Protein AF-A0A2E6PLM2-F1 (afdb_monomer)

Sequence (95 aa):
MDDGTVELKCKPYVEEEFYSNRRHLDTLEVLRGLGGEYVLLVGDYEGAQTPQDAAVQHLQQETKGFQLKELGAGSHFVPMEHPALVLKEIRNFID

pLDDT: mean 82.76, std 14.59, range [42.59, 97.81]

Radius of gyration: 17.84 Å; Cα contacts (8 Å, |Δi|>4): 87; chains: 1; bounding box: 39×27×49 Å

Structure (mmCIF, N/CA/C/O backbone):
data_AF-A0A2E6PLM2-F1
#
_entry.id   AF-A0A2E6PLM2-F1
#
loop_
_atom_site.group_PDB
_atom_site.id
_atom_site.type_symbol
_atom_site.label_atom_id
_atom_site.label_alt_id
_atom_site.label_comp_id
_a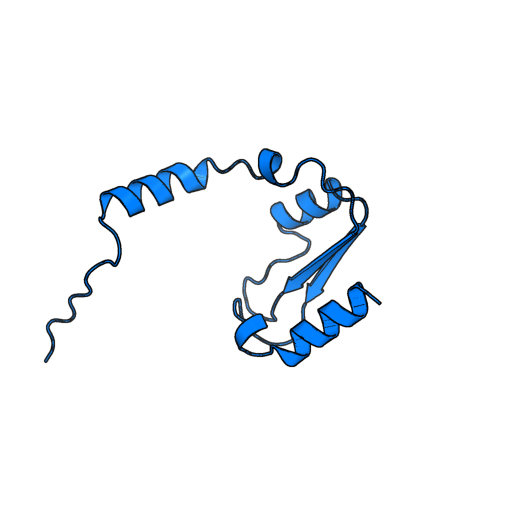tom_site.label_asym_id
_atom_site.label_entity_id
_atom_site.label_seq_id
_atom_site.pdbx_PDB_ins_code
_atom_site.Cartn_x
_atom_site.Cartn_y
_atom_site.Cartn_z
_atom_site.occupancy
_atom_site.B_iso_or_equiv
_atom_site.auth_seq_id
_atom_site.auth_comp_id
_atom_site.auth_asym_id
_atom_site.auth_atom_id
_atom_site.pdbx_PDB_model_num
ATOM 1 N N . MET A 1 1 ? 19.815 -8.520 -36.447 1.00 42.59 1 MET A N 1
ATOM 2 C CA . MET A 1 1 ? 19.445 -7.350 -35.632 1.00 42.59 1 MET A CA 1
ATOM 3 C C . MET A 1 1 ? 17.953 -7.217 -35.819 1.00 42.59 1 MET A C 1
ATOM 5 O O . MET A 1 1 ? 17.553 -6.870 -36.920 1.00 42.59 1 MET A O 1
ATOM 9 N N . ASP A 1 2 ? 17.170 -7.654 -34.832 1.00 45.75 2 ASP A N 1
ATOM 10 C CA . ASP A 1 2 ? 15.716 -7.469 -34.858 1.00 45.75 2 ASP A CA 1
ATOM 11 C C . ASP A 1 2 ? 15.416 -5.970 -34.818 1.00 45.75 2 ASP A C 1
ATOM 13 O O . ASP A 1 2 ? 16.123 -5.215 -34.147 1.00 45.75 2 ASP A O 1
ATOM 17 N N . ASP A 1 3 ? 14.421 -5.537 -35.585 1.00 58.75 3 ASP A N 1
ATOM 18 C CA . ASP A 1 3 ? 14.153 -4.139 -35.949 1.00 58.75 3 ASP A CA 1
ATOM 19 C C . ASP A 1 3 ? 13.674 -3.234 -34.796 1.00 58.75 3 ASP A C 1
ATOM 21 O O . ASP A 1 3 ? 13.298 -2.085 -35.023 1.00 58.75 3 ASP A O 1
ATOM 25 N N . GLY A 1 4 ? 13.709 -3.725 -33.554 1.00 56.16 4 GLY A N 1
ATOM 26 C CA . GLY A 1 4 ? 13.334 -2.971 -32.361 1.00 56.16 4 GLY A CA 1
ATOM 27 C C . GLY A 1 4 ? 11.862 -2.563 -32.320 1.00 56.16 4 GLY A C 1
ATOM 28 O O . GLY A 1 4 ? 11.483 -1.793 -31.436 1.00 56.16 4 GLY A O 1
ATOM 29 N N . THR A 1 5 ? 11.029 -3.049 -33.245 1.00 61.19 5 THR A N 1
ATOM 30 C CA . THR A 1 5 ? 9.604 -2.742 -33.240 1.00 61.19 5 THR A CA 1
ATOM 31 C C . THR A 1 5 ? 8.879 -3.651 -32.253 1.00 61.19 5 THR A C 1
ATOM 33 O O . THR A 1 5 ? 8.974 -4.876 -32.286 1.00 61.19 5 THR A O 1
ATOM 36 N N . VAL A 1 6 ? 8.179 -3.027 -31.308 1.00 58.41 6 VAL A N 1
AT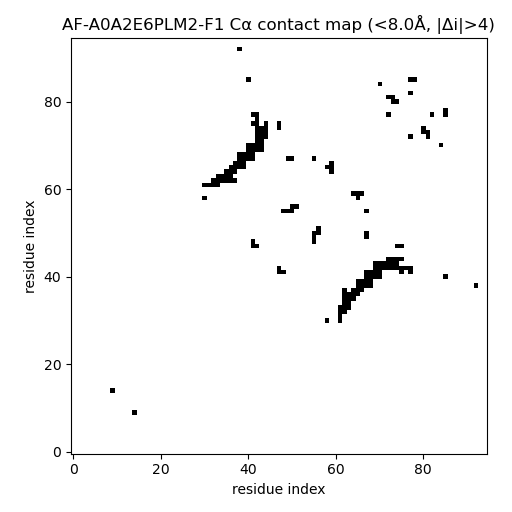OM 37 C CA . VAL A 1 6 ? 7.295 -3.705 -30.360 1.00 58.41 6 VAL A CA 1
ATOM 38 C C . VAL A 1 6 ? 5.871 -3.482 -30.841 1.00 58.41 6 VAL A C 1
ATOM 40 O O . VAL A 1 6 ? 5.408 -2.344 -30.902 1.00 58.41 6 VAL A O 1
ATOM 43 N N . GLU A 1 7 ? 5.164 -4.559 -31.174 1.00 55.44 7 GLU A N 1
ATOM 44 C CA . GLU A 1 7 ? 3.718 -4.487 -31.363 1.00 55.44 7 GLU A CA 1
ATOM 45 C C . GLU A 1 7 ? 3.056 -4.167 -30.017 1.00 55.44 7 GLU A C 1
ATOM 47 O O . GLU A 1 7 ? 3.200 -4.899 -29.031 1.00 55.44 7 GLU A O 1
ATOM 52 N N . LEU A 1 8 ? 2.325 -3.052 -29.964 1.00 57.75 8 LEU A N 1
ATOM 53 C CA . LEU A 1 8 ? 1.472 -2.735 -28.825 1.00 57.75 8 LEU A CA 1
ATOM 54 C C . LEU A 1 8 ? 0.440 -3.861 -28.663 1.00 57.75 8 LEU A C 1
ATOM 56 O O . LEU A 1 8 ? -0.283 -4.194 -29.601 1.00 57.75 8 LEU A O 1
ATOM 60 N N . LYS A 1 9 ? 0.339 -4.433 -27.455 1.00 62.09 9 LYS 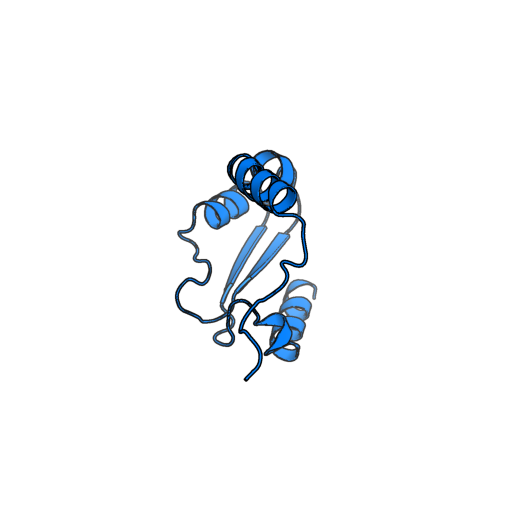A N 1
ATOM 61 C CA . LYS A 1 9 ? -0.625 -5.508 -27.129 1.00 62.09 9 LYS A CA 1
ATOM 62 C C . LYS A 1 9 ? -2.092 -5.092 -27.333 1.00 62.09 9 LYS A C 1
ATOM 64 O O . LYS A 1 9 ? -2.975 -5.948 -27.341 1.00 62.09 9 LYS A O 1
ATOM 69 N N . CYS A 1 10 ? -2.348 -3.795 -27.492 1.00 63.41 10 CYS A N 1
ATOM 70 C CA . CYS A 1 10 ? -3.659 -3.182 -27.638 1.00 63.41 10 CYS A CA 1
ATOM 71 C C . CYS A 1 10 ? -3.658 -2.243 -28.851 1.00 63.41 10 CYS A C 1
ATOM 73 O O . CYS A 1 10 ? -2.634 -1.650 -29.188 1.00 63.41 10 CYS A O 1
ATOM 75 N N . LYS A 1 11 ? -4.818 -2.056 -29.491 1.00 75.88 11 LYS A N 1
ATOM 76 C CA . LYS A 1 11 ? -4.962 -1.040 -30.544 1.00 75.88 11 LYS A CA 1
ATOM 77 C C . LYS A 1 11 ? -4.752 0.362 -29.937 1.00 75.88 11 LYS A C 1
ATOM 79 O O . LYS A 1 11 ? -5.335 0.617 -28.885 1.00 75.88 11 LYS A O 1
ATOM 84 N N . PRO A 1 12 ? -4.040 1.287 -30.610 1.00 69.94 12 PRO A N 1
ATOM 85 C CA . PRO A 1 12 ? -3.727 2.616 -30.067 1.00 69.94 12 PRO A CA 1
ATOM 86 C C . PRO A 1 12 ? -4.936 3.409 -29.545 1.00 69.94 12 PRO A C 1
ATOM 88 O O . PRO A 1 12 ? -4.834 4.069 -28.519 1.00 69.94 12 PRO A O 1
ATOM 91 N N . TYR A 1 13 ? -6.104 3.293 -30.190 1.00 71.56 13 TYR A N 1
ATOM 92 C CA . TYR A 1 13 ? -7.316 3.998 -29.746 1.00 71.56 13 TYR A CA 1
ATOM 93 C C . TYR A 1 13 ? -7.842 3.506 -28.384 1.00 71.56 13 TYR A C 1
ATOM 95 O O . TYR A 1 13 ? -8.440 4.275 -27.642 1.00 71.56 13 TYR A O 1
ATOM 103 N N . VAL A 1 14 ? -7.625 2.228 -28.044 1.00 72.81 14 VAL A N 1
ATOM 104 C CA . VAL A 1 14 ? -8.047 1.645 -26.757 1.00 72.81 14 VAL A CA 1
ATOM 105 C C . VAL A 1 14 ? -7.176 2.191 -25.631 1.00 72.81 14 VAL A C 1
ATOM 107 O O . VAL A 1 14 ? -7.655 2.468 -24.536 1.00 72.81 14 VAL A O 1
ATOM 110 N N . GLU A 1 15 ? -5.886 2.358 -25.908 1.00 67.81 15 GLU A N 1
ATOM 111 C CA . GLU A 1 15 ? -4.931 2.952 -24.982 1.00 67.81 15 GLU A CA 1
ATOM 112 C C . GLU A 1 15 ? -5.214 4.451 -24.781 1.00 67.81 15 GLU A C 1
ATOM 114 O O . GLU A 1 15 ? -5.251 4.926 -23.647 1.00 67.81 15 GLU A O 1
ATOM 119 N N . GLU A 1 16 ? -5.520 5.179 -25.857 1.00 72.75 16 GLU A N 1
ATOM 120 C CA . GLU A 1 16 ? -5.959 6.578 -25.805 1.00 72.75 16 GLU A CA 1
ATOM 121 C C . GLU A 1 16 ? -7.245 6.755 -24.982 1.00 72.75 16 GLU A C 1
ATOM 123 O O . GLU A 1 16 ? -7.299 7.604 -24.088 1.00 72.75 16 GLU A O 1
ATOM 128 N N . GLU A 1 17 ? -8.261 5.922 -25.225 1.00 72.50 17 GLU A N 1
ATOM 129 C CA . GLU A 1 17 ? -9.512 5.926 -24.464 1.00 72.50 17 GLU A CA 1
ATOM 130 C C . GLU A 1 17 ? -9.266 5.609 -22.981 1.00 72.50 17 GLU A C 1
ATOM 132 O O . GLU A 1 17 ? -9.781 6.302 -22.099 1.00 72.50 17 GLU A O 1
ATOM 137 N N . PHE A 1 18 ? -8.415 4.623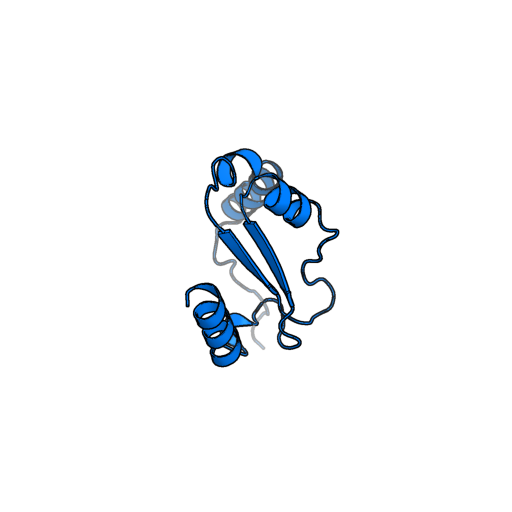 -22.686 1.00 69.94 18 PHE A N 1
ATOM 138 C CA . PHE A 1 18 ? -8.026 4.285 -21.320 1.00 69.94 18 PHE A CA 1
ATOM 139 C C . PHE A 1 18 ? -7.335 5.458 -20.607 1.00 69.94 18 PHE A C 1
ATOM 141 O O . PHE A 1 18 ? -7.712 5.804 -19.486 1.00 69.94 18 PHE A O 1
ATOM 148 N N . TYR A 1 19 ? -6.361 6.118 -21.243 1.00 67.44 19 TYR A N 1
ATOM 149 C CA . TYR A 1 19 ? -5.667 7.268 -20.650 1.00 67.44 19 TYR A CA 1
ATOM 150 C C . TYR A 1 19 ? -6.558 8.511 -20.516 1.00 67.44 19 TYR A C 1
ATOM 152 O O . TYR A 1 19 ? -6.408 9.259 -19.544 1.00 67.44 19 TYR A O 1
ATOM 160 N N . SER A 1 20 ? -7.492 8.719 -21.447 1.00 70.94 20 SER A N 1
ATOM 161 C CA . SER A 1 20 ? -8.499 9.785 -21.383 1.00 70.94 20 SER A CA 1
ATOM 162 C C . SER A 1 20 ? -9.456 9.580 -20.202 1.00 70.94 20 SER A C 1
ATOM 164 O O . SER A 1 20 ? -9.674 10.487 -19.393 1.00 70.94 20 SER A O 1
ATOM 166 N N . ASN A 1 21 ? -9.953 8.355 -20.025 1.00 65.06 21 ASN A N 1
ATOM 167 C CA . ASN A 1 21 ? -10.915 8.026 -18.974 1.00 65.06 21 ASN A CA 1
ATOM 168 C C . ASN A 1 21 ? -10.270 7.876 -17.591 1.00 65.06 21 ASN A C 1
ATOM 170 O O . ASN A 1 21 ? -10.903 8.200 -16.590 1.00 65.06 21 ASN A O 1
ATOM 174 N N . ARG A 1 22 ? -8.994 7.478 -17.501 1.00 63.34 22 ARG A N 1
ATOM 175 C CA . ARG A 1 22 ? -8.274 7.353 -16.220 1.00 63.34 22 ARG A CA 1
ATOM 176 C C . ARG A 1 22 ? -8.235 8.658 -15.420 1.00 63.34 22 ARG A C 1
ATOM 178 O O . ARG A 1 22 ? -8.225 8.612 -14.195 1.00 63.34 22 ARG A O 1
ATOM 185 N N . ARG A 1 23 ? -8.233 9.816 -16.091 1.00 62.00 23 ARG A N 1
ATOM 186 C CA . ARG A 1 23 ? -8.289 11.136 -15.429 1.00 62.00 23 ARG A CA 1
ATOM 187 C C . ARG A 1 23 ? -9.649 11.449 -14.803 1.00 62.00 23 ARG A C 1
ATOM 189 O O . ARG A 1 23 ? -9.730 12.355 -13.985 1.00 62.00 23 ARG A O 1
ATOM 196 N N . HIS A 1 24 ? -10.684 10.714 -15.197 1.00 65.31 24 HIS A N 1
ATOM 197 C CA . HIS A 1 24 ? -12.063 10.876 -14.745 1.00 65.31 24 HIS A CA 1
ATOM 198 C C . HIS A 1 24 ? -12.497 9.756 -13.793 1.00 65.31 24 HIS A C 1
ATOM 200 O O . HIS A 1 24 ? -13.676 9.670 -13.462 1.00 65.31 24 HIS A O 1
ATOM 206 N N . LEU A 1 25 ? -11.572 8.885 -13.366 1.00 61.75 25 LEU A N 1
ATOM 207 C CA . LEU A 1 25 ? -11.874 7.872 -12.365 1.00 61.75 25 LEU A CA 1
ATOM 208 C C . LEU A 1 25 ? -12.118 8.574 -11.026 1.00 61.75 25 LEU A C 1
ATOM 210 O O . LEU A 1 25 ? -11.172 8.963 -10.340 1.00 61.75 25 LEU A O 1
ATOM 214 N N . ASP A 1 26 ? -13.389 8.742 -10.672 1.00 66.88 26 ASP A N 1
ATOM 215 C CA . ASP A 1 26 ? -13.763 9.258 -9.367 1.00 66.88 26 ASP A CA 1
ATOM 216 C C . ASP A 1 26 ? -13.565 8.159 -8.322 1.00 66.88 26 ASP A C 1
ATOM 218 O O . ASP A 1 26 ? -14.369 7.236 -8.166 1.00 66.88 26 ASP A O 1
ATOM 222 N N . THR A 1 27 ? -12.452 8.239 -7.598 1.00 64.50 27 THR A N 1
ATOM 223 C CA . THR A 1 27 ? -12.157 7.308 -6.510 1.00 64.50 27 THR A CA 1
ATOM 224 C C . THR A 1 27 ? -13.209 7.375 -5.402 1.00 64.50 27 THR A C 1
ATOM 226 O O . THR A 1 27 ? -13.362 6.393 -4.679 1.00 64.50 27 THR A O 1
ATOM 229 N N . LEU A 1 28 ? -13.975 8.473 -5.297 1.00 64.38 28 LEU A N 1
ATOM 230 C CA . LEU A 1 28 ? -15.076 8.605 -4.340 1.00 64.38 28 LEU A CA 1
ATOM 231 C C . LEU A 1 28 ? -16.187 7.591 -4.614 1.00 64.38 28 LEU A C 1
ATOM 233 O O . LEU A 1 28 ? -16.765 7.071 -3.667 1.00 64.38 28 LEU A O 1
ATOM 237 N N . GLU A 1 29 ? -16.484 7.271 -5.877 1.00 67.62 29 GLU A N 1
ATOM 238 C CA . GLU A 1 29 ? -17.513 6.272 -6.194 1.00 67.62 29 GLU A CA 1
ATOM 239 C C . GLU A 1 29 ? -17.085 4.856 -5.792 1.00 67.62 29 GLU A C 1
ATOM 241 O O . GLU A 1 29 ? -17.917 4.057 -5.363 1.00 67.62 29 GLU A O 1
ATOM 246 N N . VAL A 1 30 ? -15.789 4.550 -5.889 1.00 67.81 30 VAL A N 1
ATOM 247 C CA . VAL A 1 30 ? -15.246 3.206 -5.629 1.00 67.81 30 VAL A CA 1
ATOM 248 C C . VAL A 1 30 ? -14.996 2.962 -4.140 1.00 67.81 30 VAL A C 1
ATOM 250 O O . VAL A 1 30 ? -15.125 1.834 -3.668 1.00 67.81 30 VAL A O 1
ATOM 253 N N . LEU A 1 31 ? -14.631 4.005 -3.394 1.00 69.19 31 LEU A N 1
ATOM 254 C CA . LEU A 1 31 ? -14.241 3.902 -1.984 1.00 69.19 31 LEU A CA 1
ATOM 255 C C . LEU A 1 31 ? -15.395 4.193 -1.011 1.00 69.19 31 LEU A C 1
ATOM 257 O O . LEU A 1 31 ? -15.237 4.048 0.202 1.00 69.19 31 LEU A O 1
ATOM 261 N N . ARG A 1 32 ? -16.576 4.560 -1.520 1.00 69.19 32 ARG A N 1
ATOM 262 C CA . ARG A 1 32 ? -17.748 4.844 -0.690 1.00 69.19 32 ARG A CA 1
ATOM 263 C C . ARG A 1 32 ? -18.253 3.589 0.018 1.00 69.19 32 ARG A C 1
ATOM 265 O O . ARG A 1 32 ? -18.535 2.571 -0.608 1.00 69.19 32 ARG A O 1
ATOM 272 N N . GLY A 1 33 ? -18.477 3.698 1.327 1.00 71.56 33 GLY A N 1
ATOM 273 C CA . GLY A 1 33 ? -19.106 2.633 2.116 1.00 71.56 33 GLY A CA 1
ATOM 274 C C . GLY A 1 33 ? -18.149 1.533 2.577 1.00 71.56 33 GLY A C 1
ATOM 275 O O . GLY A 1 33 ? -18.606 0.471 3.005 1.00 71.56 33 GLY A O 1
ATOM 276 N N . LEU A 1 34 ? -16.837 1.783 2.533 1.00 73.44 34 LEU A N 1
ATOM 277 C CA . LEU A 1 34 ? -15.825 0.912 3.125 1.00 73.44 34 LEU A CA 1
ATOM 278 C C . LEU A 1 34 ? -15.954 0.895 4.661 1.00 73.44 34 LEU A C 1
ATOM 280 O O . LEU A 1 34 ? -15.319 1.649 5.388 1.00 73.44 34 LEU A O 1
ATOM 284 N N . GLY A 1 35 ? -16.825 0.025 5.173 1.00 77.50 35 GLY A N 1
ATOM 285 C CA . GLY A 1 35 ? -17.153 -0.056 6.599 1.00 77.50 35 GLY A CA 1
ATOM 286 C C . GLY A 1 35 ? -16.221 -0.924 7.450 1.00 77.50 35 GLY A C 1
ATOM 287 O O . GLY A 1 35 ? -16.512 -1.096 8.635 1.00 77.50 35 GLY A O 1
ATOM 288 N N . GLY A 1 36 ? -15.177 -1.510 6.857 1.00 85.00 36 GLY A N 1
ATOM 289 C CA . GLY A 1 36 ? -14.233 -2.409 7.526 1.00 85.00 36 GLY A CA 1
ATOM 290 C C . GLY A 1 36 ? -13.001 -1.715 8.112 1.00 85.00 36 GLY A C 1
ATOM 291 O O . GLY A 1 36 ? -12.864 -0.490 8.061 1.00 85.00 36 GLY A O 1
ATOM 292 N N . GLU A 1 37 ? -12.105 -2.538 8.650 1.00 90.44 37 GLU A N 1
ATOM 293 C CA . GLU A 1 37 ? -10.714 -2.169 8.902 1.00 90.44 37 GLU A CA 1
ATOM 294 C C . GLU A 1 37 ? -9.869 -2.549 7.681 1.00 90.44 37 GLU A C 1
ATOM 296 O O . GLU A 1 37 ? -10.113 -3.580 7.047 1.00 90.44 37 GLU A O 1
ATOM 301 N N . TYR A 1 38 ? -8.882 -1.724 7.344 1.00 91.19 38 TYR A N 1
ATOM 302 C CA . TYR A 1 38 ? -8.043 -1.895 6.162 1.00 91.19 38 TYR A CA 1
ATOM 303 C C . TYR A 1 38 ? -6.570 -1.677 6.497 1.00 91.19 38 TYR A C 1
ATOM 305 O O . TYR A 1 38 ? -6.215 -0.813 7.301 1.00 91.19 38 TYR A O 1
ATOM 313 N N . VAL A 1 39 ? -5.705 -2.414 5.803 1.00 94.44 39 VAL A N 1
ATOM 314 C CA . VAL A 1 39 ? -4.261 -2.192 5.806 1.00 94.44 39 VAL A CA 1
ATOM 315 C C . VAL A 1 39 ? -3.753 -2.036 4.372 1.00 94.44 39 VAL A C 1
ATOM 317 O O . VAL A 1 39 ? -4.041 -2.861 3.505 1.00 94.44 39 VAL A O 1
ATOM 320 N N . LEU A 1 40 ? -2.999 -0.968 4.118 1.00 94.88 40 LEU A N 1
ATOM 321 C CA . LEU A 1 40 ? -2.262 -0.740 2.881 1.00 94.88 40 LEU A CA 1
ATOM 322 C C . LEU A 1 40 ? -0.793 -1.100 3.112 1.00 94.88 40 LEU A C 1
ATOM 324 O O . LEU A 1 40 ? -0.085 -0.403 3.838 1.00 94.88 40 LEU A O 1
ATOM 328 N N . LEU A 1 41 ? -0.347 -2.192 2.493 1.00 96.75 41 LEU A N 1
ATOM 329 C CA . LEU A 1 41 ? 1.048 -2.627 2.530 1.00 96.75 41 LEU A CA 1
ATOM 330 C C . LEU A 1 41 ? 1.816 -2.002 1.363 1.00 96.75 41 LEU A C 1
ATOM 332 O O . LEU A 1 41 ? 1.408 -2.164 0.211 1.00 96.75 41 LEU A O 1
ATOM 336 N N . VAL A 1 42 ? 2.926 -1.326 1.653 1.00 96.94 42 VAL A N 1
ATOM 337 C CA . VAL A 1 42 ? 3.783 -0.687 0.640 1.00 96.94 42 VAL A CA 1
ATOM 338 C C . VAL A 1 42 ? 5.220 -1.193 0.741 1.00 96.94 42 VAL A C 1
ATOM 340 O O . VAL A 1 42 ? 5.707 -1.507 1.828 1.00 96.94 42 VAL A O 1
ATOM 343 N N . GLY A 1 43 ? 5.883 -1.316 -0.410 1.00 96.62 43 GLY A N 1
ATOM 344 C CA . GLY A 1 43 ? 7.318 -1.593 -0.466 1.00 96.62 43 GLY A CA 1
ATOM 345 C C . GLY A 1 43 ? 8.146 -0.395 0.004 1.00 96.62 43 GLY A C 1
ATOM 346 O O . GLY A 1 43 ? 7.617 0.702 0.163 1.00 96.62 43 GLY A O 1
ATOM 347 N N . ASP A 1 44 ? 9.442 -0.611 0.193 1.00 96.19 44 ASP A N 1
ATOM 348 C CA . ASP A 1 44 ? 10.415 0.423 0.561 1.00 96.19 44 ASP A CA 1
ATOM 349 C C . ASP A 1 44 ? 11.187 0.871 -0.688 1.00 96.19 44 ASP A C 1
ATOM 351 O O . ASP A 1 44 ? 12.215 0.300 -1.066 1.00 96.19 44 ASP A O 1
ATOM 355 N N . TYR A 1 45 ? 10.620 1.849 -1.395 1.00 94.94 45 TYR A N 1
ATOM 356 C CA . TYR A 1 45 ? 11.211 2.428 -2.597 1.00 94.94 45 TYR A CA 1
ATOM 357 C C . TYR A 1 45 ? 10.829 3.903 -2.755 1.00 94.94 45 TYR A C 1
ATOM 359 O O . TYR A 1 45 ? 9.800 4.365 -2.260 1.00 94.94 45 TYR A O 1
ATOM 367 N N . GLU A 1 46 ? 11.648 4.655 -3.491 1.00 93.25 46 GLU A N 1
ATOM 368 C CA . GLU A 1 46 ? 11.373 6.063 -3.778 1.00 93.25 46 GLU A CA 1
ATOM 369 C C . GLU A 1 46 ? 10.067 6.214 -4.578 1.00 93.25 46 GLU A C 1
ATOM 371 O O . GLU A 1 46 ? 9.922 5.671 -5.676 1.00 93.25 46 GLU A O 1
ATOM 376 N N . GLY A 1 47 ? 9.107 6.956 -4.021 1.00 91.75 47 GLY A N 1
ATOM 377 C CA . GLY A 1 47 ? 7.771 7.121 -4.601 1.00 91.75 47 GLY A CA 1
ATOM 378 C C . GLY A 1 47 ? 6.745 6.069 -4.162 1.00 91.75 47 GLY A C 1
ATOM 379 O O . GLY A 1 47 ? 5.661 6.012 -4.745 1.00 91.75 47 GLY A O 1
ATOM 380 N N . ALA A 1 48 ? 7.058 5.243 -3.157 1.00 94.12 48 ALA A N 1
ATOM 381 C CA . ALA A 1 48 ? 6.052 4.472 -2.431 1.00 94.12 48 ALA A CA 1
ATOM 382 C C . ALA A 1 48 ? 5.004 5.397 -1.791 1.00 94.12 48 ALA A C 1
ATOM 384 O O . ALA A 1 48 ? 5.306 6.539 -1.435 1.00 94.12 48 ALA A O 1
ATOM 385 N N . GLN A 1 49 ? 3.769 4.905 -1.650 1.00 93.88 49 GLN A N 1
ATOM 386 C CA . GLN A 1 49 ? 2.700 5.705 -1.061 1.00 93.88 49 GLN A CA 1
ATOM 387 C C . GLN A 1 49 ? 3.001 6.054 0.398 1.00 93.88 49 GLN A C 1
ATOM 389 O O . GLN A 1 49 ? 3.421 5.207 1.187 1.00 93.88 49 GLN A O 1
ATOM 394 N N . THR A 1 50 ? 2.704 7.295 0.765 1.00 94.12 50 THR A N 1
ATOM 395 C CA . THR A 1 50 ? 2.949 7.863 2.090 1.00 94.12 50 THR A CA 1
ATOM 396 C C . THR A 1 50 ? 1.644 8.289 2.763 1.00 94.12 50 THR A C 1
ATOM 398 O O . THR A 1 50 ? 0.640 8.535 2.089 1.00 94.12 50 THR A O 1
ATOM 401 N N . PRO A 1 51 ? 1.633 8.475 4.096 1.00 93.88 51 PRO A N 1
ATOM 402 C CA . PRO A 1 51 ? 0.487 9.058 4.797 1.00 93.88 51 PRO A CA 1
ATOM 403 C C . PRO A 1 51 ? 0.089 10.464 4.311 1.00 93.88 51 PRO A C 1
ATOM 405 O O . PRO A 1 51 ? -1.001 10.943 4.621 1.00 93.88 51 PRO A O 1
ATOM 408 N N . GLN A 1 52 ? 0.970 11.159 3.588 1.00 92.69 52 GLN A N 1
ATOM 409 C CA . GLN A 1 52 ? 0.724 12.502 3.067 1.00 92.69 52 GLN A CA 1
ATOM 410 C C . GLN A 1 52 ? 0.023 12.494 1.704 1.00 92.69 52 GLN A C 1
ATOM 412 O O . GLN A 1 52 ? -0.466 13.540 1.275 1.00 92.69 52 GLN A O 1
ATOM 417 N N . ASP A 1 53 ? -0.067 11.343 1.038 1.00 89.88 53 ASP A N 1
ATOM 418 C CA . ASP A 1 53 ? -0.713 11.254 -0.265 1.00 89.88 53 ASP A CA 1
ATOM 419 C C . ASP A 1 53 ? -2.224 11.443 -0.144 1.00 89.88 53 ASP A C 1
ATOM 421 O O . ASP A 1 53 ? -2.886 10.833 0.698 1.00 89.88 53 ASP A O 1
ATOM 425 N N . ALA A 1 54 ? -2.793 12.243 -1.048 1.00 87.19 54 ALA A N 1
ATOM 426 C CA . ALA A 1 54 ? -4.217 12.575 -1.034 1.00 87.19 54 ALA A CA 1
ATOM 427 C C . ALA A 1 54 ? -5.122 11.328 -1.027 1.00 87.19 54 ALA A C 1
ATOM 429 O O . ALA A 1 54 ? -6.118 11.290 -0.310 1.00 87.19 54 ALA A O 1
ATOM 430 N N . ALA A 1 55 ? -4.751 10.282 -1.775 1.00 83.94 55 ALA A N 1
ATOM 431 C CA . ALA A 1 55 ? -5.498 9.025 -1.806 1.00 83.94 55 ALA A CA 1
ATOM 432 C C . ALA A 1 55 ? -5.458 8.279 -0.460 1.00 83.94 55 ALA A C 1
ATOM 434 O O . ALA A 1 55 ? -6.466 7.712 -0.043 1.00 83.94 55 ALA A O 1
ATOM 435 N N . VAL A 1 56 ? -4.318 8.306 0.238 1.00 89.75 56 VAL A N 1
ATOM 436 C CA . VAL A 1 56 ? -4.147 7.664 1.549 1.00 89.75 56 VAL A CA 1
ATOM 437 C C . VAL A 1 56 ? -4.938 8.416 2.616 1.00 89.75 56 VAL A C 1
ATOM 439 O O . VAL A 1 56 ? -5.675 7.801 3.383 1.00 89.75 56 VAL A O 1
ATOM 442 N N . GLN A 1 57 ? -4.855 9.748 2.619 1.00 89.81 57 GLN A N 1
ATOM 443 C CA . GLN A 1 57 ? -5.640 10.591 3.526 1.00 89.81 57 GLN A CA 1
ATOM 444 C C . GLN A 1 57 ? -7.141 10.394 3.325 1.00 89.81 57 GLN A C 1
ATOM 446 O O . GLN A 1 57 ? -7.892 10.318 4.293 1.00 89.81 57 GLN A O 1
ATOM 451 N N . HIS A 1 58 ? -7.575 10.281 2.071 1.00 84.94 58 HIS A N 1
ATOM 452 C CA . HIS A 1 58 ? -8.973 10.053 1.753 1.00 84.94 58 HIS A CA 1
ATOM 453 C C . HIS A 1 58 ? -9.462 8.677 2.238 1.00 84.94 58 HIS A C 1
ATOM 455 O O . HIS A 1 58 ? -10.479 8.594 2.921 1.00 84.94 58 HIS A O 1
ATOM 461 N N . LEU A 1 59 ? -8.700 7.605 1.988 1.00 85.12 59 LEU A N 1
ATOM 462 C CA . LEU A 1 59 ? -8.997 6.266 2.519 1.00 85.12 59 LEU A CA 1
ATOM 463 C C . LEU A 1 59 ? -9.088 6.250 4.049 1.00 85.12 59 LEU A C 1
ATOM 465 O O . LEU A 1 59 ? -9.969 5.608 4.622 1.00 85.12 59 LEU A O 1
ATOM 469 N N . GLN A 1 60 ? -8.197 6.979 4.717 1.00 87.56 60 GLN A N 1
ATOM 470 C CA . GLN A 1 60 ? -8.212 7.100 6.169 1.00 87.56 60 GLN A CA 1
ATOM 471 C C . GLN A 1 60 ? -9.475 7.807 6.692 1.00 87.56 60 GLN A C 1
ATOM 473 O O . GLN A 1 60 ? -9.902 7.523 7.807 1.00 87.56 60 GLN A O 1
ATOM 478 N N . GLN A 1 61 ? -10.078 8.710 5.912 1.00 87.25 61 GLN A N 1
ATOM 479 C CA . GLN A 1 61 ? -11.311 9.417 6.283 1.00 87.25 61 GLN A CA 1
ATOM 480 C C . GLN A 1 61 ? -12.580 8.588 6.044 1.00 87.25 61 GLN A C 1
ATOM 482 O O . GLN A 1 61 ? -13.526 8.696 6.821 1.00 87.25 61 GLN A O 1
ATOM 487 N N . GLU A 1 62 ? -12.614 7.778 4.984 1.00 84.56 62 GLU A N 1
ATOM 488 C CA . GLU A 1 62 ? -13.810 7.016 4.585 1.00 84.56 62 GLU A CA 1
ATOM 489 C C . GLU A 1 62 ? -13.989 5.694 5.348 1.00 84.56 62 GLU A C 1
ATOM 491 O O . GLU A 1 62 ? -15.087 5.136 5.382 1.00 84.56 62 GLU A O 1
ATOM 496 N N . THR A 1 63 ? -12.923 5.172 5.956 1.00 85.00 63 THR A N 1
ATOM 497 C CA . THR A 1 63 ? -12.920 3.850 6.596 1.00 85.00 63 THR A CA 1
ATOM 498 C C . THR A 1 63 ? -13.018 3.936 8.118 1.00 85.00 63 THR A C 1
ATOM 500 O O . THR A 1 63 ? -12.648 4.932 8.736 1.00 85.00 63 THR A O 1
ATOM 503 N N . LYS A 1 64 ? -13.515 2.871 8.765 1.00 83.12 64 LYS A N 1
ATOM 504 C CA . LYS A 1 64 ? -13.582 2.811 10.240 1.00 83.12 64 LYS A CA 1
ATOM 505 C C . LYS A 1 64 ? -12.221 2.575 10.892 1.00 83.12 64 LYS A C 1
ATOM 507 O O . LYS A 1 64 ? -12.022 2.974 12.037 1.00 83.12 64 LYS A O 1
ATOM 512 N N . GLY A 1 65 ? -11.307 1.936 10.170 1.00 88.25 65 GLY A N 1
ATOM 513 C CA . GLY A 1 65 ? -9.930 1.720 10.584 1.00 88.25 65 GLY A CA 1
ATOM 514 C C . GLY A 1 65 ? -9.038 1.590 9.359 1.00 88.25 65 GLY A C 1
ATOM 515 O O . GLY A 1 65 ? -9.352 0.838 8.439 1.00 88.25 65 GLY A O 1
ATOM 516 N N . PHE A 1 66 ? -7.928 2.321 9.349 1.00 92.31 66 PHE A N 1
ATOM 517 C CA . PHE A 1 66 ? -6.954 2.288 8.267 1.00 92.31 66 PHE A CA 1
ATOM 518 C C . PHE A 1 66 ? -5.539 2.330 8.824 1.00 92.31 66 PHE A C 1
ATOM 520 O O . PHE A 1 66 ? -5.225 3.142 9.696 1.00 92.31 66 PHE A O 1
ATOM 527 N N . GLN A 1 67 ? -4.680 1.474 8.285 1.00 93.88 67 GLN A N 1
ATOM 528 C CA . GLN A 1 67 ? -3.253 1.465 8.566 1.00 93.88 67 GLN A CA 1
ATOM 529 C C . GLN A 1 67 ? -2.477 1.480 7.253 1.00 93.88 67 GLN A C 1
ATOM 531 O O . GLN A 1 67 ? -2.749 0.688 6.357 1.00 93.88 67 GLN A O 1
ATOM 536 N N . LEU A 1 68 ? -1.475 2.348 7.155 1.00 95.06 68 LEU A N 1
ATOM 537 C CA . LEU A 1 68 ? -0.446 2.252 6.125 1.00 95.06 68 LEU A CA 1
ATOM 538 C C . LEU A 1 68 ? 0.790 1.625 6.762 1.00 95.06 68 LEU A C 1
ATOM 540 O O . LEU A 1 68 ? 1.253 2.099 7.801 1.00 95.06 68 LEU A O 1
ATOM 544 N N . LYS A 1 69 ? 1.312 0.560 6.151 1.00 96.38 69 LYS A N 1
ATOM 545 C CA . LYS A 1 69 ? 2.493 -0.149 6.640 1.00 96.38 69 LYS A CA 1
ATOM 546 C C . LYS A 1 69 ? 3.508 -0.339 5.523 1.00 96.3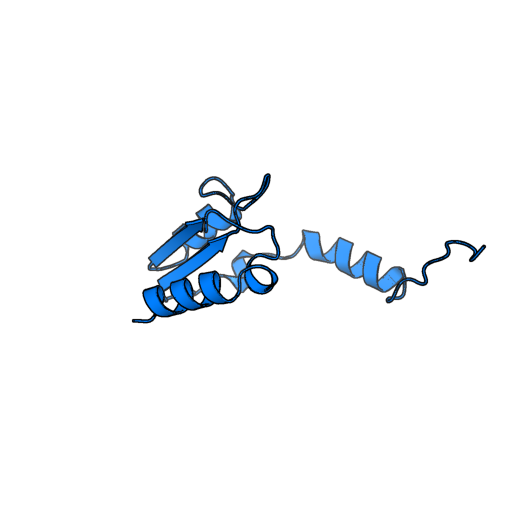8 69 LYS A C 1
ATOM 548 O O . LYS A 1 69 ? 3.288 -1.101 4.584 1.00 96.38 69 LYS A O 1
ATOM 553 N N . GLU A 1 70 ? 4.638 0.332 5.677 1.00 96.56 70 GLU A N 1
ATOM 554 C CA . GLU A 1 70 ? 5.830 0.082 4.877 1.00 96.56 70 GLU A CA 1
ATOM 555 C C . GLU A 1 70 ? 6.514 -1.207 5.343 1.00 96.56 70 GLU A C 1
ATOM 557 O O . GLU A 1 70 ? 6.596 -1.499 6.540 1.00 96.56 70 GLU A O 1
ATOM 562 N N . LEU A 1 71 ? 6.969 -2.008 4.382 1.00 96.19 71 LEU A N 1
ATOM 563 C CA . LEU A 1 71 ? 7.527 -3.335 4.625 1.00 96.19 71 LEU A CA 1
ATOM 564 C C . LEU A 1 71 ? 9.054 -3.341 4.807 1.00 96.19 71 LEU A C 1
ATOM 566 O O . LEU A 1 71 ? 9.607 -4.393 5.132 1.00 96.19 71 LEU A O 1
ATOM 570 N N . GLY A 1 72 ? 9.737 -2.206 4.607 1.00 95.56 72 GLY A N 1
ATOM 571 C CA . GLY A 1 72 ? 11.203 -2.099 4.685 1.00 95.56 72 GLY A CA 1
ATOM 572 C C . GLY A 1 72 ? 11.947 -2.921 3.622 1.00 95.56 72 GLY A C 1
ATOM 573 O O . GLY A 1 72 ? 13.127 -3.229 3.782 1.00 95.56 72 GLY A O 1
ATOM 574 N N . ALA A 1 73 ? 11.233 -3.379 2.589 1.00 94.88 73 ALA A N 1
ATOM 575 C CA . ALA A 1 73 ? 11.773 -4.136 1.472 1.00 94.88 73 ALA A CA 1
ATOM 576 C C . ALA A 1 73 ? 10.848 -4.049 0.253 1.00 94.88 73 ALA A C 1
ATOM 578 O O . ALA A 1 73 ? 9.633 -3.879 0.382 1.00 94.88 73 ALA A O 1
ATOM 579 N N . GLY A 1 74 ? 11.432 -4.276 -0.919 1.00 95.50 74 GLY A N 1
ATOM 580 C CA . GLY A 1 74 ? 10.716 -4.441 -2.176 1.00 95.50 74 GLY A CA 1
ATOM 581 C C . GLY A 1 74 ? 10.256 -3.142 -2.831 1.00 95.50 74 GLY A C 1
ATOM 582 O O . GLY A 1 74 ? 10.177 -2.083 -2.218 1.00 95.50 74 GLY A O 1
ATOM 583 N N . SER A 1 75 ? 9.946 -3.250 -4.114 1.00 95.31 75 SER A N 1
ATOM 584 C CA . SER A 1 75 ? 9.461 -2.169 -4.959 1.00 95.31 75 SER A CA 1
ATOM 585 C C . SER A 1 75 ? 7.929 -2.069 -4.930 1.00 95.31 75 SER A C 1
ATOM 587 O O . SER A 1 75 ? 7.246 -2.660 -4.088 1.00 95.31 75 SER A O 1
ATOM 589 N N . HIS A 1 76 ? 7.357 -1.393 -5.929 1.00 94.38 76 HIS A N 1
ATOM 590 C CA . HIS A 1 76 ? 5.928 -1.469 -6.240 1.00 94.38 76 HIS A CA 1
ATOM 591 C C . HIS A 1 76 ? 5.429 -2.919 -6.416 1.00 94.38 76 HIS A C 1
ATOM 593 O O . HIS A 1 76 ? 4.245 -3.209 -6.260 1.00 94.38 76 HIS A O 1
ATOM 599 N N . PHE A 1 77 ? 6.342 -3.847 -6.714 1.00 95.50 77 PHE A N 1
ATOM 600 C CA . PHE A 1 77 ? 6.083 -5.269 -6.897 1.00 95.50 77 PHE A CA 1
ATOM 601 C C . PHE A 1 77 ? 6.423 -6.120 -5.665 1.00 95.50 77 PHE A C 1
ATOM 603 O O . PHE A 1 77 ? 6.578 -7.337 -5.794 1.00 95.50 77 PHE A O 1
ATOM 610 N N . VAL A 1 78 ? 6.471 -5.526 -4.463 1.00 96.12 78 VAL A N 1
ATOM 611 C CA . VAL A 1 78 ? 6.752 -6.236 -3.202 1.00 96.12 78 VAL A CA 1
ATOM 612 C C . VAL A 1 78 ? 5.946 -7.536 -2.993 1.00 96.12 78 VAL A C 1
ATOM 614 O O . VAL A 1 78 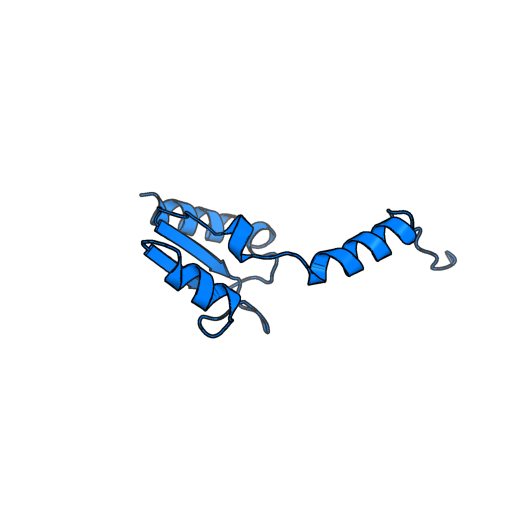? 6.530 -8.485 -2.464 1.00 96.12 78 VAL A O 1
ATOM 617 N N . PRO A 1 79 ? 4.684 -7.702 -3.462 1.00 96.12 79 PRO A N 1
ATOM 618 C CA . PRO A 1 79 ? 3.993 -8.993 -3.361 1.00 96.12 79 PRO A CA 1
ATOM 619 C C . PRO A 1 79 ? 4.642 -10.122 -4.168 1.00 96.12 79 PRO A C 1
ATOM 621 O O . PRO A 1 79 ? 4.545 -11.282 -3.775 1.00 96.12 79 PRO A O 1
ATOM 624 N N . MET A 1 80 ? 5.299 -9.804 -5.285 1.00 96.88 80 MET A N 1
ATOM 625 C CA . MET A 1 80 ? 5.999 -10.784 -6.122 1.00 96.88 80 MET A CA 1
ATOM 626 C C . MET A 1 80 ? 7.438 -11.013 -5.659 1.00 96.88 80 MET A C 1
ATOM 628 O O . MET A 1 80 ? 7.939 -12.131 -5.740 1.00 96.88 80 MET A O 1
ATOM 632 N N . GLU A 1 81 ? 8.098 -9.967 -5.166 1.00 97.31 81 GLU A N 1
ATOM 633 C CA . GLU A 1 81 ? 9.497 -10.017 -4.728 1.00 97.31 81 GLU A CA 1
ATOM 634 C C . GLU A 1 81 ? 9.640 -10.649 -3.337 1.00 97.31 81 GLU A C 1
ATOM 636 O O . GLU A 1 81 ? 10.538 -11.455 -3.093 1.00 97.31 81 GLU A O 1
ATOM 641 N N . HIS A 1 82 ? 8.718 -10.318 -2.427 1.00 97.50 82 HIS A N 1
ATOM 642 C CA . HIS A 1 82 ? 8.737 -10.737 -1.028 1.00 97.50 82 HIS A CA 1
ATOM 643 C C . HIS A 1 82 ? 7.386 -11.340 -0.588 1.00 97.50 82 HIS A C 1
ATOM 645 O O . HIS A 1 82 ? 6.804 -10.906 0.412 1.00 97.50 82 HIS A O 1
ATOM 651 N N . PRO A 1 83 ? 6.880 -12.392 -1.264 1.00 97.00 83 PRO A N 1
ATOM 6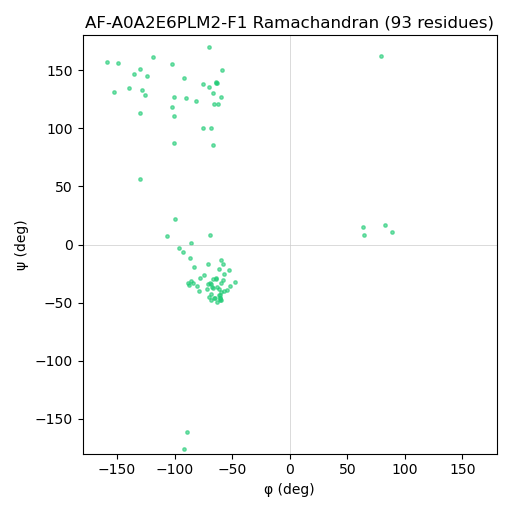52 C CA . PRO A 1 83 ? 5.556 -12.956 -0.985 1.00 97.00 83 PRO A CA 1
ATOM 653 C C . PRO A 1 83 ? 5.412 -13.468 0.454 1.00 97.00 83 PRO A C 1
ATOM 655 O O . PRO A 1 83 ? 4.342 -13.361 1.046 1.00 97.00 83 PRO A O 1
ATOM 658 N N . ALA A 1 84 ? 6.489 -13.991 1.051 1.00 97.81 84 ALA A N 1
ATOM 659 C CA . ALA A 1 84 ? 6.476 -14.462 2.436 1.00 97.81 84 ALA A CA 1
ATOM 660 C C . ALA A 1 84 ? 6.303 -13.319 3.452 1.00 97.81 84 ALA A C 1
ATOM 662 O O . ALA A 1 84 ? 5.624 -13.498 4.463 1.00 97.81 84 ALA A O 1
ATOM 663 N N . LEU A 1 85 ? 6.893 -12.151 3.176 1.00 97.50 85 LEU A N 1
ATOM 664 C CA . LEU A 1 85 ? 6.756 -10.954 4.007 1.00 97.50 85 LEU A CA 1
ATOM 665 C C . LEU A 1 85 ? 5.326 -10.418 3.929 1.00 97.50 85 LEU A C 1
ATOM 667 O O . LEU A 1 85 ? 4.691 -10.213 4.959 1.00 97.50 85 LEU A O 1
ATOM 671 N N . VAL A 1 86 ? 4.792 -10.294 2.713 1.00 97.06 86 VAL A N 1
ATOM 672 C CA . VAL A 1 86 ? 3.408 -9.861 2.485 1.00 97.06 86 VAL A CA 1
ATOM 673 C C . VAL A 1 86 ? 2.411 -10.826 3.131 1.00 97.06 86 VAL A C 1
ATOM 675 O O . VAL A 1 86 ? 1.517 -10.392 3.851 1.00 97.06 86 VAL A O 1
ATOM 678 N N . LEU A 1 87 ? 2.594 -12.140 2.964 1.00 97.06 87 LEU A N 1
ATOM 679 C CA . LEU A 1 87 ? 1.726 -13.146 3.582 1.00 97.06 87 LEU A CA 1
ATOM 680 C C . LEU A 1 87 ? 1.756 -13.086 5.113 1.00 97.06 87 LEU A C 1
ATOM 682 O O . LEU A 1 87 ? 0.722 -13.273 5.752 1.00 97.06 87 LEU A O 1
ATOM 686 N N . LYS A 1 88 ? 2.927 -12.839 5.710 1.00 97.31 88 LYS A N 1
ATOM 687 C CA . LYS A 1 88 ? 3.050 -12.655 7.158 1.00 97.31 88 LYS A CA 1
ATOM 688 C C . LYS A 1 88 ? 2.213 -11.466 7.629 1.00 97.31 88 LYS A C 1
ATOM 690 O O . LYS A 1 88 ? 1.494 -11.603 8.610 1.00 97.31 88 LYS A O 1
ATOM 695 N N . GLU A 1 89 ? 2.278 -10.335 6.933 1.00 96.94 89 GLU A N 1
ATOM 696 C CA . GLU A 1 89 ? 1.513 -9.148 7.326 1.00 96.94 89 GLU A CA 1
ATOM 697 C C . GLU A 1 89 ? 0.010 -9.294 7.101 1.00 96.94 89 GLU A C 1
ATOM 699 O O . GLU A 1 89 ? -0.770 -8.841 7.932 1.00 96.94 89 GLU A O 1
ATOM 704 N N . ILE A 1 90 ? -0.405 -10.006 6.051 1.00 95.81 90 ILE A N 1
ATOM 705 C CA . ILE A 1 90 ? -1.816 -10.362 5.858 1.00 95.81 90 ILE A CA 1
ATOM 706 C C . ILE A 1 90 ? -2.325 -11.210 7.032 1.00 95.81 90 ILE A C 1
ATOM 708 O O . ILE A 1 90 ? -3.411 -10.949 7.537 1.00 95.81 90 ILE A O 1
ATOM 712 N N . ARG A 1 91 ? -1.547 -12.199 7.493 1.00 96.81 91 ARG A N 1
ATOM 713 C CA . ARG A 1 91 ? -1.921 -13.022 8.658 1.00 96.81 91 ARG A CA 1
ATOM 714 C C . ARG A 1 91 ? -2.029 -12.189 9.931 1.00 96.81 91 ARG A C 1
ATOM 716 O O . ARG A 1 91 ? -3.070 -12.221 10.563 1.00 96.81 91 ARG A O 1
ATOM 723 N N . ASN A 1 92 ? -1.016 -11.371 10.227 1.00 95.75 92 ASN A N 1
ATOM 724 C CA . ASN A 1 92 ? -1.010 -10.492 11.404 1.00 95.75 92 ASN A CA 1
ATOM 725 C C . ASN A 1 92 ? -2.201 -9.522 11.464 1.00 95.75 92 ASN A C 1
ATOM 727 O O . ASN A 1 92 ? -2.505 -9.012 12.5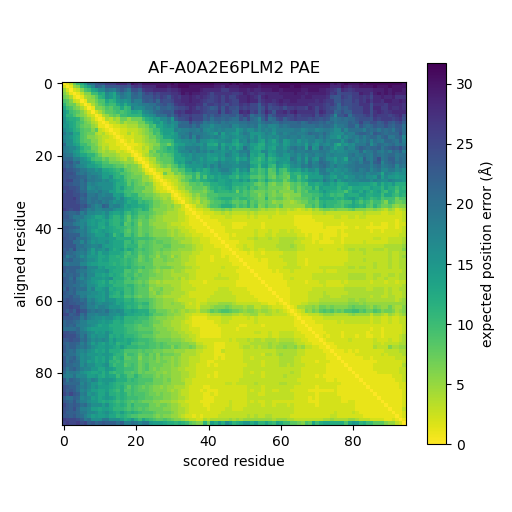34 1.00 95.75 92 ASN A O 1
ATOM 731 N N . PHE A 1 93 ? -2.786 -9.179 10.316 1.00 94.81 93 PHE A N 1
ATOM 732 C CA . PHE A 1 93 ? -3.927 -8.274 10.239 1.00 94.81 93 PHE A CA 1
ATOM 733 C C . PHE A 1 93 ? -5.273 -8.988 10.437 1.00 94.81 93 PHE A C 1
ATOM 735 O O . PHE A 1 93 ? -6.222 -8.377 10.915 1.00 94.81 93 PHE A O 1
ATOM 742 N N . ILE A 1 94 ? -5.372 -10.253 10.018 1.00 91.50 94 ILE A N 1
ATOM 743 C CA . ILE A 1 94 ? -6.613 -11.039 10.088 1.00 91.50 94 ILE A CA 1
ATOM 744 C C . ILE A 1 94 ? -6.745 -11.769 11.433 1.00 91.50 94 ILE A C 1
ATOM 746 O O . ILE A 1 94 ? -7.872 -11.975 11.888 1.00 91.50 94 ILE A O 1
ATOM 750 N N . ASP A 1 95 ? -5.619 -12.190 12.017 1.00 81.12 95 ASP A N 1
ATOM 751 C CA . ASP A 1 95 ? -5.541 -12.886 13.311 1.00 81.12 95 ASP A CA 1
ATOM 752 C C . ASP A 1 95 ? -5.778 -11.935 14.501 1.00 81.12 95 ASP A C 1
ATOM 754 O O . ASP A 1 95 ? -6.505 -12.347 15.439 1.00 81.12 95 ASP A O 1
#

Nearest PDB structures (foldseek):
  4ke6-assembly3_C  TM=6.152E-01  e=2.025E-01  Bacillus sp. H-257
  4dmh-assembly1_A  TM=6.378E-01  e=3.985E-01  Pseudomonas aeruginosa UCBPP-PA14
  6fw5-assembly3_C  TM=4.848E-01  e=3.253E-01  Mycobacterium tuberculosis CDC1551
  4ke6-assembly6_F  TM=5.659E-01  e=7.846E-01  Bacillus sp. H-257
  7ebo-assembly1_B  TM=5.299E-01  e=1.029E+00  Lactiplantibacillus plantarum WCFS1

Secondary structure (DSSP, 8-state):
----PPPPSS-HHHHHHHHHHHTT--HHHHHTT--SEEEEEE-SSTT---TTSHHHHHHHHHSSEEEEEE-SS--TTHHHH-HHHHHHHHHHHH-

Foldseek 3Di:
DPPPDDDDPDDVVVVVVVVVCVVVPDVCVVLAPQADADEAEWEPDDPIDDCPDPVNVVSCVRYPHYYYDYQPHDHNVCCV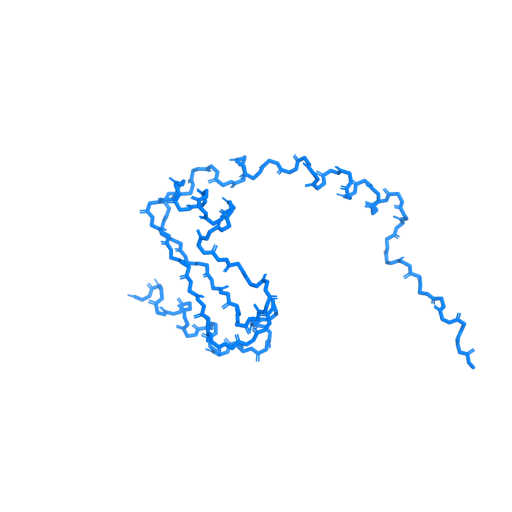VPVVSVVVVVVVVVD

Solvent-accessible surface area (backbone atoms only — not comparable to full-atom values): 5960 Å² total; per-residue (Å²): 131,81,90,80,78,75,82,67,98,58,61,69,67,58,54,51,52,48,61,61,48,59,79,67,63,58,61,68,75,76,52,60,82,42,76,50,74,50,76,49,78,34,26,52,46,95,86,48,87,47,83,83,37,70,71,49,48,49,52,52,68,57,29,78,35,66,44,81,43,72,65,81,43,42,43,100,53,22,65,78,76,37,44,70,61,48,53,50,51,54,46,70,71,75,110

Mean predicted aligned error: 9.77 Å